Protein AF-A0A0F3IQD0-F1 (afdb_monomer)

Structure (mmCIF, N/CA/C/O backbone):
data_AF-A0A0F3IQD0-F1
#
_entry.id   AF-A0A0F3IQD0-F1
#
loop_
_atom_site.group_PDB
_atom_site.id
_atom_site.type_symbol
_atom_site.label_atom_id
_atom_site.label_alt_id
_atom_site.label_comp_id
_atom_site.label_asym_id
_atom_site.label_entity_id
_atom_site.label_seq_id
_atom_site.pdbx_PDB_ins_code
_atom_site.Cartn_x
_atom_site.Cartn_y
_atom_site.Cartn_z
_atom_site.occupancy
_atom_site.B_iso_or_equiv
_atom_site.auth_seq_id
_atom_site.auth_comp_id
_atom_site.auth_asym_id
_atom_site.auth_atom_id
_atom_site.pdbx_PDB_model_num
ATOM 1 N N . ILE A 1 1 ? 11.178 -8.374 -13.633 1.00 71.62 1 ILE A N 1
ATOM 2 C CA . ILE A 1 1 ? 10.239 -7.928 -14.698 1.00 71.62 1 ILE A CA 1
ATOM 3 C C . ILE A 1 1 ? 8.827 -8.071 -14.154 1.00 71.62 1 ILE A C 1
ATOM 5 O O . ILE A 1 1 ? 8.567 -9.065 -13.484 1.00 71.62 1 ILE A O 1
ATOM 9 N N . LEU A 1 2 ? 7.961 -7.085 -14.384 1.00 78.56 2 LEU A N 1
ATOM 10 C CA . LEU A 1 2 ? 6.570 -7.104 -13.955 1.00 78.56 2 LEU A CA 1
ATOM 11 C C . LEU A 1 2 ? 5.801 -8.162 -14.751 1.00 78.56 2 LEU A C 1
ATOM 13 O O . LEU A 1 2 ? 5.491 -7.962 -15.926 1.00 78.56 2 LEU A O 1
ATOM 17 N N . GLY A 1 3 ? 5.547 -9.291 -14.096 1.00 79.19 3 GLY A N 1
ATOM 18 C CA . GLY A 1 3 ? 4.606 -10.322 -14.527 1.00 79.19 3 GLY A CA 1
ATOM 19 C C . GLY A 1 3 ? 3.387 -10.321 -13.608 1.00 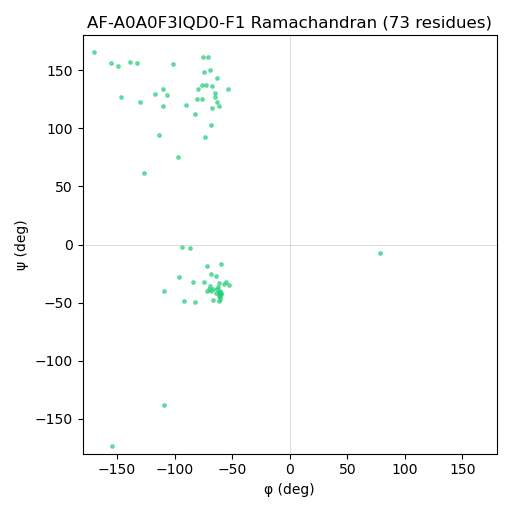79.19 3 GLY A C 1
ATOM 20 O O . GLY A 1 3 ? 2.918 -9.260 -13.202 1.00 79.19 3 GLY A O 1
ATOM 21 N N . GLU A 1 4 ? 2.904 -11.502 -13.233 1.00 82.00 4 GLU A N 1
ATOM 22 C CA . GLU A 1 4 ? 1.866 -11.608 -12.209 1.00 82.00 4 GLU A CA 1
ATOM 23 C C . GLU A 1 4 ? 2.398 -11.183 -10.833 1.00 82.00 4 GLU A C 1
ATOM 25 O O . GLU A 1 4 ? 3.495 -11.567 -10.422 1.00 82.00 4 GLU A O 1
ATOM 30 N N . LEU A 1 5 ? 1.595 -10.397 -10.114 1.00 86.25 5 LEU A N 1
ATOM 31 C CA . LEU A 1 5 ? 1.838 -9.997 -8.732 1.00 86.25 5 LEU A CA 1
ATOM 32 C C . LEU A 1 5 ? 0.753 -10.628 -7.844 1.00 86.25 5 LEU A C 1
ATOM 34 O O . LEU A 1 5 ? -0.319 -10.037 -7.698 1.00 86.25 5 LEU A O 1
ATOM 38 N N . PRO A 1 6 ? 1.001 -11.809 -7.240 1.00 87.12 6 PRO A N 1
ATOM 39 C CA . PRO A 1 6 ? 0.020 -12.493 -6.391 1.00 87.12 6 PRO A CA 1
ATOM 40 C C . PRO A 1 6 ? -0.504 -11.622 -5.247 1.00 87.12 6 PRO A C 1
ATOM 42 O O . PRO A 1 6 ? -1.680 -11.705 -4.901 1.00 87.12 6 PRO A O 1
ATOM 45 N N . ILE A 1 7 ? 0.346 -10.730 -4.725 1.00 90.06 7 ILE A N 1
ATOM 46 C CA . ILE A 1 7 ? -0.009 -9.762 -3.684 1.00 90.06 7 ILE A CA 1
ATOM 47 C C . ILE A 1 7 ? -1.248 -8.927 -4.036 1.00 90.06 7 ILE A C 1
ATOM 49 O O . ILE A 1 7 ? -2.049 -8.663 -3.147 1.00 90.06 7 ILE A O 1
ATOM 53 N N . LEU A 1 8 ? -1.472 -8.575 -5.310 1.00 89.62 8 LEU A N 1
ATOM 54 C CA . LEU A 1 8 ? -2.599 -7.720 -5.708 1.00 89.62 8 LEU A CA 1
ATOM 55 C C . LEU A 1 8 ? -3.955 -8.356 -5.389 1.00 89.62 8 LEU A C 1
ATOM 57 O O . LEU A 1 8 ? -4.850 -7.666 -4.920 1.00 89.62 8 LEU A O 1
ATOM 61 N N . LYS A 1 9 ? -4.072 -9.683 -5.532 1.00 90.88 9 LYS A N 1
ATOM 62 C CA . LYS A 1 9 ? -5.302 -10.420 -5.193 1.00 90.88 9 LYS A CA 1
ATOM 63 C C . LYS A 1 9 ? -5.630 -10.354 -3.700 1.00 90.88 9 LYS A C 1
ATOM 65 O O . LYS A 1 9 ? -6.787 -10.483 -3.321 1.00 90.88 9 LYS A O 1
ATOM 70 N N . HIS A 1 10 ? -4.612 -10.193 -2.855 1.00 92.44 10 HIS A N 1
ATOM 71 C CA . HIS A 1 10 ? -4.787 -10.046 -1.413 1.00 92.44 10 HIS A CA 1
ATOM 72 C C . HIS A 1 10 ? -5.104 -8.603 -1.017 1.00 92.44 10 HIS A C 1
ATOM 74 O O . HIS A 1 10 ? -5.842 -8.402 -0.056 1.00 92.44 10 HIS A O 1
ATOM 80 N N . LEU A 1 11 ? -4.577 -7.615 -1.752 1.00 93.19 11 LEU A N 1
ATOM 81 C CA . LEU A 1 11 ? -4.856 -6.201 -1.495 1.00 93.19 11 LEU A CA 1
ATOM 82 C C . LEU A 1 11 ? -6.347 -5.892 -1.645 1.00 93.19 11 LEU A C 1
ATOM 84 O O . LEU A 1 11 ? -6.900 -5.212 -0.786 1.00 93.19 11 LEU A O 1
ATOM 88 N N . ASP A 1 12 ? -6.999 -6.436 -2.677 1.00 91.25 12 ASP A N 1
ATOM 89 C CA . ASP A 1 12 ? -8.421 -6.192 -2.967 1.00 91.25 12 ASP A CA 1
ATOM 90 C C . ASP A 1 12 ? -9.369 -6.609 -1.821 1.00 91.25 12 ASP A C 1
ATOM 92 O O . ASP A 1 12 ? -10.517 -6.173 -1.779 1.00 91.25 12 ASP A O 1
ATOM 96 N N . GLY A 1 13 ? -8.899 -7.436 -0.879 1.00 94.19 13 GLY A N 1
ATOM 97 C CA . GLY A 1 13 ? -9.657 -7.855 0.302 1.00 94.19 13 GLY A CA 1
ATOM 98 C C . GLY A 1 13 ? -9.437 -7.005 1.558 1.00 94.19 13 GLY A C 1
ATOM 99 O O . GLY A 1 13 ? -10.040 -7.305 2.587 1.00 94.19 13 GLY A O 1
ATOM 100 N N . LEU A 1 14 ? -8.566 -5.991 1.522 1.00 97.06 14 LEU A N 1
ATOM 101 C CA . LEU A 1 14 ? -8.257 -5.168 2.694 1.00 97.06 14 LEU A CA 1
ATOM 102 C C . LEU A 1 14 ? -9.342 -4.100 2.913 1.00 97.06 14 LEU A C 1
ATOM 104 O O . LEU A 1 14 ? -9.579 -3.297 2.007 1.00 97.06 14 LEU A O 1
ATOM 108 N N . PRO A 1 15 ? -9.964 -4.022 4.106 1.00 97.94 15 PRO A N 1
ATOM 109 C CA . PRO A 1 15 ? -11.034 -3.061 4.382 1.00 97.94 15 PRO A CA 1
ATOM 110 C C . PRO A 1 15 ? -10.652 -1.596 4.155 1.00 97.94 15 PRO A C 1
ATOM 112 O O . PRO A 1 15 ? -11.492 -0.798 3.747 1.00 97.94 15 PRO A O 1
ATOM 115 N N . SER A 1 16 ? -9.395 -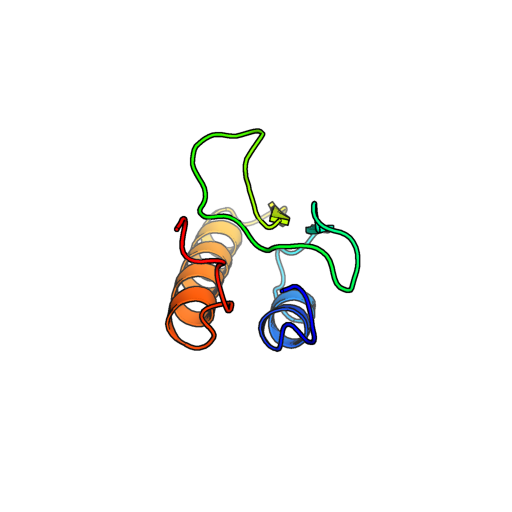1.232 4.415 1.00 98.19 16 SER A N 1
ATOM 116 C CA . SER A 1 16 ? -8.913 0.134 4.208 1.00 98.19 16 SER A CA 1
ATOM 117 C C . SER A 1 16 ? -8.411 0.406 2.789 1.00 98.19 16 SER A C 1
ATOM 119 O O . SER A 1 16 ? -8.038 1.543 2.504 1.00 98.19 16 SER A O 1
ATOM 121 N N . LEU A 1 17 ? -8.381 -0.567 1.869 1.00 98.00 17 LEU A N 1
ATOM 122 C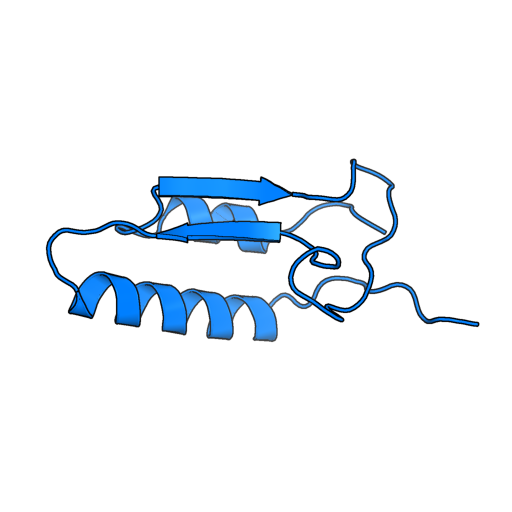 CA . LEU A 1 17 ? -7.878 -0.307 0.521 1.00 98.00 17 LEU A CA 1
ATOM 123 C C . LEU A 1 17 ? -8.812 0.645 -0.236 1.00 98.00 17 LEU A C 1
ATOM 125 O O . LEU A 1 17 ? -9.945 0.309 -0.570 1.00 98.00 17 LEU A O 1
ATOM 129 N N . LYS A 1 18 ? -8.288 1.819 -0.605 1.00 97.50 18 LYS A N 1
ATOM 130 C CA . LYS A 1 18 ? -8.982 2.756 -1.494 1.00 97.50 18 LYS A CA 1
ATOM 131 C C . LYS A 1 18 ? -8.625 2.529 -2.958 1.00 97.50 18 LYS A C 1
ATOM 133 O O . LYS A 1 18 ? -9.502 2.552 -3.817 1.00 97.50 18 LYS A O 1
ATOM 138 N N . SER A 1 19 ? -7.331 2.420 -3.250 1.00 96.56 19 SER A N 1
ATOM 139 C CA . SER A 1 19 ? -6.800 2.185 -4.597 1.00 96.56 19 SER A CA 1
ATOM 140 C C . SER A 1 19 ? -5.309 1.862 -4.545 1.00 96.56 19 SER A C 1
ATOM 142 O O . SER A 1 19 ? -4.635 2.139 -3.550 1.00 96.56 19 SER A O 1
ATOM 144 N N . TYR A 1 20 ? -4.773 1.338 -5.644 1.00 94.88 20 TYR A N 1
ATOM 145 C CA . TYR A 1 20 ? -3.336 1.257 -5.866 1.00 94.88 20 TYR A CA 1
ATOM 146 C C . TYR A 1 20 ? -2.987 1.608 -7.313 1.00 94.88 20 TYR A C 1
ATOM 148 O O . TYR A 1 20 ? -3.806 1.484 -8.223 1.00 94.88 20 TYR A O 1
ATOM 156 N N . GLN A 1 21 ? -1.746 2.034 -7.524 1.00 92.62 21 GLN A N 1
ATOM 157 C CA . GLN A 1 21 ? -1.187 2.317 -8.839 1.00 92.62 21 GLN A CA 1
ATOM 158 C C . GLN A 1 21 ? 0.156 1.609 -8.979 1.00 92.62 21 GLN A C 1
ATOM 160 O O . GLN A 1 21 ? 1.073 1.864 -8.198 1.00 92.62 21 GLN A O 1
ATOM 165 N N . LEU A 1 22 ? 0.287 0.760 -9.999 1.00 91.44 22 LEU A N 1
ATOM 166 C CA . LEU A 1 22 ? 1.581 0.225 -10.419 1.00 91.44 22 LEU A CA 1
ATOM 167 C C . LEU A 1 22 ? 2.311 1.267 -11.270 1.00 91.44 22 LEU A C 1
ATOM 169 O O . LEU A 1 22 ? 1.716 1.867 -12.166 1.00 91.44 22 LEU A O 1
ATOM 173 N N . ILE A 1 23 ? 3.595 1.476 -10.990 1.00 91.19 23 ILE A N 1
ATOM 174 C CA . ILE A 1 23 ? 4.438 2.411 -11.744 1.00 91.19 23 ILE A CA 1
ATOM 175 C C . ILE A 1 23 ? 4.976 1.780 -13.044 1.00 91.19 23 ILE A C 1
ATOM 177 O O . ILE A 1 23 ? 4.826 2.396 -14.103 1.00 91.19 23 ILE A O 1
ATOM 181 N N . PRO A 1 24 ? 5.572 0.569 -13.039 1.00 89.31 24 PRO A N 1
ATOM 182 C CA . PRO A 1 24 ? 5.978 -0.081 -14.280 1.00 89.31 24 PRO A CA 1
ATOM 183 C C . PRO A 1 24 ? 4.771 -0.635 -15.050 1.00 89.31 24 PRO A C 1
ATOM 185 O O . PRO A 1 24 ? 3.790 -1.098 -14.471 1.00 89.31 24 PRO A O 1
ATOM 188 N N . LYS A 1 25 ? 4.870 -0.644 -16.383 1.00 87.50 25 LYS A N 1
ATOM 189 C CA . LYS A 1 25 ? 3.930 -1.361 -17.264 1.00 87.50 25 LYS A CA 1
ATOM 190 C C . LYS A 1 25 ? 4.211 -2.868 -17.233 1.00 87.50 25 LYS A C 1
ATOM 192 O O . LYS A 1 25 ? 5.312 -3.277 -16.866 1.00 87.50 25 LYS A O 1
ATOM 197 N N . ILE A 1 26 ? 3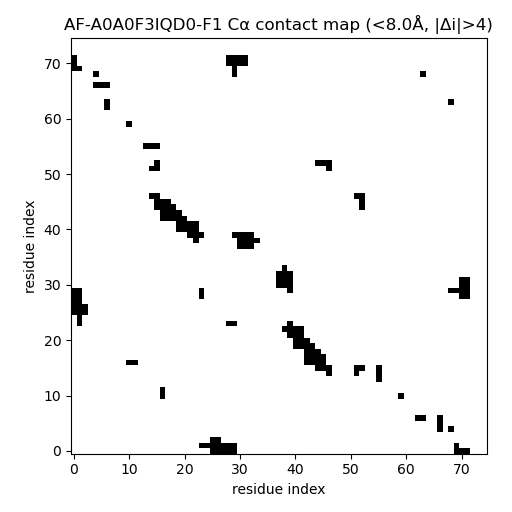.248 -3.696 -17.656 1.00 85.94 26 ILE A N 1
ATOM 198 C CA . ILE A 1 26 ? 3.449 -5.151 -17.821 1.00 85.94 26 ILE A CA 1
ATOM 199 C C . ILE A 1 26 ? 4.668 -5.397 -18.721 1.00 85.94 26 ILE A C 1
ATOM 201 O O . ILE A 1 26 ? 4.834 -4.727 -19.739 1.00 85.94 26 ILE A O 1
ATOM 205 N N . GLY A 1 27 ? 5.550 -6.316 -18.318 1.00 85.19 27 GLY A N 1
ATOM 206 C CA . GLY A 1 27 ? 6.830 -6.562 -18.990 1.00 85.19 27 GLY A CA 1
ATOM 207 C C . GLY A 1 27 ? 7.934 -5.543 -18.662 1.00 85.19 27 GLY A C 1
ATOM 208 O O . GLY A 1 27 ? 9.092 -5.760 -19.010 1.00 85.19 27 GLY A O 1
ATOM 209 N N . GLY A 1 28 ? 7.619 -4.462 -17.943 1.00 86.19 28 GLY A N 1
ATOM 210 C CA . GLY A 1 28 ? 8.582 -3.474 -17.46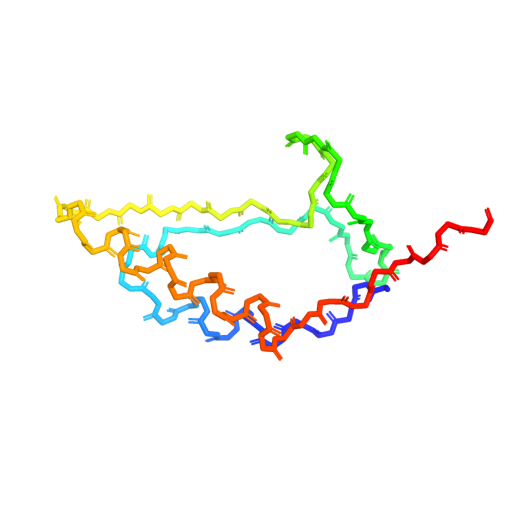1 1.00 86.19 28 GLY A CA 1
ATOM 211 C C . GLY A 1 28 ? 9.478 -4.012 -16.344 1.00 86.19 28 GLY A C 1
ATOM 212 O O . GLY A 1 28 ? 9.181 -5.015 -15.693 1.00 86.19 28 GLY A O 1
ATOM 213 N N . GLN A 1 29 ? 10.608 -3.357 -16.091 1.00 86.81 29 GLN A N 1
ATOM 214 C CA . GLN A 1 29 ? 11.489 -3.750 -14.992 1.00 86.81 29 GLN A CA 1
ATOM 215 C C . GLN A 1 29 ? 10.918 -3.302 -13.643 1.00 86.81 29 GLN A C 1
ATOM 217 O O . GLN A 1 29 ? 10.437 -2.182 -13.499 1.00 86.81 29 GLN A O 1
ATOM 222 N N . ILE A 1 30 ? 11.001 -4.190 -12.650 1.00 87.31 30 ILE A N 1
ATOM 223 C CA . ILE A 1 30 ? 10.774 -3.825 -11.251 1.00 87.31 30 ILE A CA 1
ATOM 224 C C . ILE A 1 30 ? 12.129 -3.414 -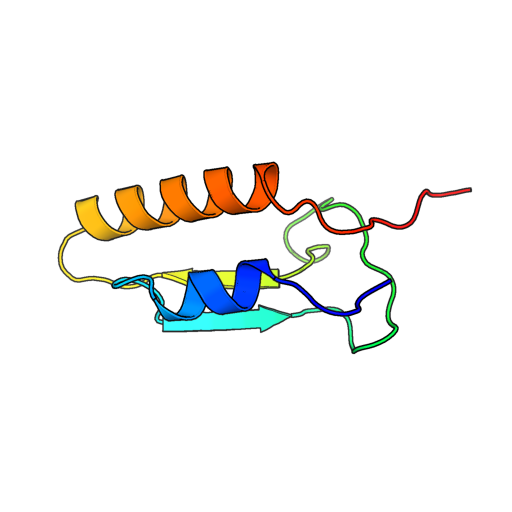10.699 1.00 87.31 30 ILE A C 1
ATOM 226 O O . ILE A 1 30 ? 13.066 -4.215 -10.717 1.00 87.31 30 ILE A O 1
ATOM 230 N N . GLN A 1 31 ? 12.220 -2.175 -10.237 1.00 85.25 31 GLN A N 1
ATOM 231 C CA . GLN A 1 31 ? 13.411 -1.630 -9.603 1.00 85.25 31 GLN A CA 1
ATOM 232 C C . GLN A 1 31 ? 13.221 -1.619 -8.089 1.00 85.25 31 GLN A C 1
ATOM 234 O O . GLN A 1 31 ? 12.093 -1.625 -7.588 1.00 85.25 31 GLN A O 1
ATOM 239 N N . ARG A 1 32 ? 14.335 -1.640 -7.355 1.00 85.94 32 ARG A N 1
ATOM 240 C CA . ARG A 1 32 ? 14.302 -1.486 -5.902 1.00 85.94 32 ARG A CA 1
ATOM 241 C C . ARG A 1 32 ? 13.760 -0.100 -5.564 1.00 85.94 32 ARG A C 1
ATOM 243 O O . ARG A 1 32 ? 14.093 0.864 -6.246 1.00 85.94 32 ARG A O 1
ATOM 250 N N . THR A 1 33 ? 12.978 -0.010 -4.493 1.00 87.88 33 THR A N 1
ATOM 251 C CA . THR A 1 33 ? 12.572 1.291 -3.968 1.00 87.88 33 THR A CA 1
ATOM 252 C C . THR A 1 33 ? 13.803 2.090 -3.543 1.00 87.88 33 THR A C 1
ATOM 254 O O . THR A 1 33 ? 14.548 1.632 -2.674 1.00 87.88 33 THR A O 1
ATOM 257 N N . LEU A 1 34 ? 14.018 3.253 -4.160 1.00 85.94 34 LEU A N 1
ATOM 258 C CA . LEU A 1 34 ? 15.112 4.178 -3.822 1.00 85.94 34 LEU A CA 1
ATOM 259 C C . LEU A 1 34 ? 14.589 5.447 -3.146 1.00 85.94 34 LEU A C 1
ATOM 261 O O . LEU A 1 34 ? 15.184 5.939 -2.192 1.00 85.94 34 LEU A O 1
ATOM 265 N N . ASP A 1 35 ? 13.459 5.951 -3.628 1.00 86.69 35 ASP A N 1
ATOM 266 C CA . ASP A 1 35 ? 12.843 7.201 -3.202 1.00 86.69 35 ASP A CA 1
ATOM 267 C C . ASP A 1 35 ? 11.327 7.150 -3.475 1.00 86.69 35 ASP A C 1
ATOM 269 O O . ASP A 1 35 ? 10.784 6.115 -3.859 1.00 86.69 35 ASP A O 1
ATOM 273 N N . LEU A 1 36 ? 10.627 8.267 -3.268 1.00 82.38 36 LEU A N 1
ATOM 274 C CA . LEU A 1 36 ? 9.169 8.349 -3.401 1.00 82.38 36 LEU A CA 1
ATOM 275 C C . LEU A 1 36 ? 8.658 8.289 -4.860 1.00 82.38 36 LEU A C 1
ATOM 277 O O . LEU A 1 36 ? 7.475 8.037 -5.105 1.00 82.38 36 LEU A O 1
ATOM 281 N N . THR A 1 37 ? 9.529 8.548 -5.831 1.00 81.69 37 THR A N 1
ATOM 282 C CA . THR A 1 37 ? 9.272 8.459 -7.278 1.00 81.69 37 THR A CA 1
ATOM 283 C C . THR A 1 37 ? 9.721 7.120 -7.864 1.00 81.69 37 THR A C 1
ATOM 285 O O . THR A 1 37 ? 9.097 6.619 -8.799 1.00 81.69 37 THR A O 1
ATOM 288 N N . SER A 1 38 ? 10.730 6.501 -7.256 1.00 85.56 38 SER A N 1
ATOM 289 C CA . SER A 1 38 ? 11.295 5.208 -7.629 1.00 85.56 38 SER A CA 1
ATOM 290 C C . SER A 1 38 ? 10.692 4.097 -6.765 1.00 85.56 38 SER A C 1
ATOM 292 O O . SER A 1 38 ? 11.345 3.609 -5.847 1.00 85.56 38 SER A O 1
ATOM 294 N N . VAL A 1 39 ? 9.439 3.707 -7.039 1.00 90.94 39 VAL A N 1
ATOM 295 C CA . VAL A 1 39 ? 8.698 2.644 -6.321 1.00 90.94 39 VAL A CA 1
ATOM 296 C C . VAL A 1 39 ? 8.026 1.668 -7.289 1.00 90.94 39 VAL A C 1
ATOM 298 O O . VAL A 1 39 ? 7.699 2.027 -8.417 1.00 90.94 39 VAL A O 1
ATOM 301 N N . LEU A 1 40 ? 7.753 0.437 -6.839 1.00 90.88 40 LEU A N 1
ATOM 302 C CA . LEU A 1 40 ? 6.936 -0.517 -7.603 1.00 90.88 40 LEU A CA 1
ATOM 303 C C . LEU A 1 40 ? 5.479 -0.047 -7.713 1.00 90.88 40 LEU A C 1
ATOM 305 O O . LEU A 1 40 ? 4.888 -0.072 -8.795 1.00 90.88 40 LEU A O 1
ATOM 309 N N . ALA A 1 41 ? 4.899 0.354 -6.585 1.00 92.06 41 ALA A N 1
ATOM 310 C CA . ALA A 1 41 ? 3.499 0.718 -6.491 1.00 92.06 41 ALA A CA 1
ATOM 311 C C . ALA A 1 41 ? 3.272 1.794 -5.430 1.00 92.06 41 ALA A C 1
ATOM 313 O O . ALA A 1 41 ? 4.014 1.891 -4.452 1.00 92.06 41 ALA A O 1
ATOM 314 N N . LYS A 1 42 ? 2.202 2.563 -5.616 1.00 93.44 42 LYS A N 1
ATOM 315 C CA . LYS A 1 42 ? 1.613 3.422 -4.588 1.00 93.44 42 LYS A CA 1
ATOM 316 C C . LYS A 1 42 ? 0.312 2.782 -4.133 1.00 93.44 42 LYS A C 1
ATOM 318 O O . LYS A 1 42 ? -0.516 2.446 -4.976 1.00 93.44 42 LYS A O 1
ATOM 323 N N . ILE A 1 43 ? 0.145 2.610 -2.827 1.00 94.75 43 ILE A N 1
ATOM 324 C CA . ILE A 1 43 ? -1.059 2.033 -2.222 1.00 94.75 43 ILE A CA 1
ATOM 325 C C . ILE A 1 43 ? -1.685 3.106 -1.339 1.00 94.75 43 ILE A C 1
ATOM 327 O O . ILE A 1 43 ? -0.996 3.719 -0.525 1.00 94.75 43 ILE A O 1
ATOM 331 N N . TYR A 1 44 ? -2.980 3.339 -1.520 1.00 96.75 44 TYR A N 1
ATOM 332 C CA . TYR A 1 44 ? -3.741 4.330 -0.773 1.00 96.75 44 TYR A CA 1
ATOM 333 C C . TYR A 1 44 ? -4.714 3.615 0.156 1.00 96.75 44 TYR A C 1
ATOM 335 O O . TYR A 1 44 ? -5.593 2.885 -0.311 1.00 96.75 44 TYR A O 1
ATOM 343 N N . LEU A 1 45 ? -4.553 3.850 1.459 1.00 98.19 45 LEU A N 1
ATOM 344 C CA . LEU A 1 45 ? -5.404 3.300 2.507 1.00 98.19 45 LEU A CA 1
ATOM 345 C C . LEU A 1 45 ? -6.251 4.411 3.129 1.00 98.19 45 LEU A C 1
ATOM 347 O O . LEU A 1 45 ? -5.736 5.490 3.420 1.00 98.19 45 LEU A O 1
ATOM 351 N N . VAL A 1 46 ? -7.543 4.157 3.312 1.00 98.06 46 VAL A N 1
ATOM 352 C CA . VAL A 1 46 ? -8.505 5.073 3.929 1.00 98.06 46 VAL A CA 1
ATOM 353 C C . VAL A 1 46 ? -9.534 4.253 4.698 1.00 98.06 46 VAL A C 1
ATOM 355 O O . VAL A 1 46 ? -10.161 3.361 4.134 1.00 98.06 46 VAL A O 1
ATOM 358 N N . HIS A 1 47 ? -9.734 4.579 5.971 1.00 98.50 47 HIS A N 1
ATOM 359 C CA . HIS A 1 47 ? -10.763 3.980 6.815 1.00 98.50 47 HIS A CA 1
ATOM 360 C C . HIS A 1 47 ? -11.132 4.953 7.947 1.00 98.50 47 HIS A C 1
ATOM 362 O O . HIS A 1 47 ? -10.331 5.824 8.285 1.00 98.50 47 HIS A O 1
ATOM 368 N N . GLU A 1 48 ? -12.334 4.832 8.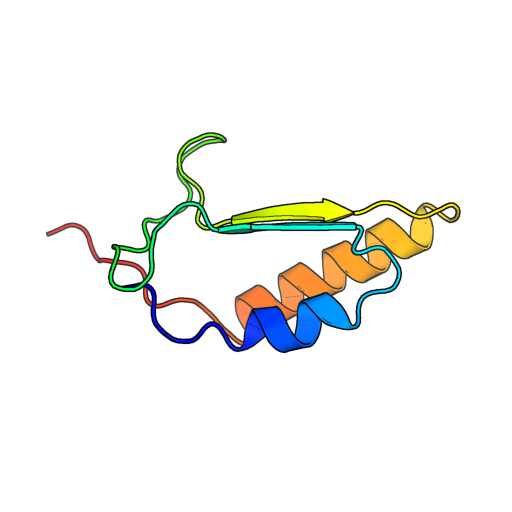517 1.00 98.06 48 GLU A N 1
ATOM 369 C CA . GLU A 1 48 ? -12.775 5.678 9.641 1.00 98.06 48 GLU A CA 1
ATOM 370 C C . GLU A 1 48 ? -12.055 5.330 10.956 1.00 98.06 48 GLU A C 1
ATOM 372 O O . GLU A 1 48 ? -11.650 6.215 11.705 1.00 98.06 48 GLU A O 1
ATOM 377 N N . ASP A 1 49 ? -11.844 4.036 11.204 1.00 98.31 49 ASP A N 1
ATOM 378 C CA . ASP A 1 49 ? -11.005 3.519 12.287 1.00 98.31 49 ASP A CA 1
ATOM 379 C C . ASP A 1 49 ? -9.530 3.533 11.861 1.00 98.31 49 ASP A C 1
ATOM 381 O O . ASP A 1 49 ? -9.124 2.756 10.992 1.00 98.31 49 ASP A O 1
ATOM 385 N N . GLY A 1 50 ? -8.721 4.381 12.502 1.00 98.19 50 GLY A N 1
ATOM 386 C CA . GLY A 1 50 ? -7.276 4.449 12.270 1.00 98.19 50 GLY A CA 1
ATOM 387 C C . GLY A 1 50 ? -6.549 3.141 12.596 1.00 98.19 50 GLY A C 1
ATOM 388 O O . GLY A 1 50 ? -5.629 2.760 11.877 1.00 98.19 50 GLY A O 1
ATOM 389 N N . ALA A 1 51 ? -7.017 2.381 13.590 1.00 98.38 51 ALA A N 1
ATOM 390 C CA . ALA A 1 51 ? -6.407 1.099 13.927 1.00 98.38 51 ALA A CA 1
ATOM 391 C C . ALA A 1 51 ? -6.620 0.051 12.820 1.00 98.38 51 ALA A C 1
ATOM 393 O O . ALA A 1 51 ? -5.815 -0.871 12.683 1.00 98.38 51 ALA A O 1
ATOM 394 N N . GLN A 1 52 ? -7.676 0.177 12.008 1.00 98.56 52 GLN A N 1
ATOM 395 C CA . GLN A 1 52 ? -7.865 -0.667 10.826 1.00 98.56 52 GLN A CA 1
ATOM 396 C C . GLN A 1 52 ? -6.816 -0.371 9.751 1.00 98.56 52 GLN A C 1
ATOM 398 O O . GLN A 1 52 ? -6.285 -1.308 9.158 1.00 98.56 52 GLN A O 1
ATOM 403 N N . VAL A 1 53 ? -6.478 0.906 9.537 1.00 98.50 53 VAL A N 1
ATOM 404 C CA . VAL A 1 53 ? -5.407 1.303 8.608 1.00 98.50 53 VAL A CA 1
ATOM 405 C C . VAL A 1 53 ? -4.075 0.698 9.047 1.00 98.50 53 VAL A C 1
ATOM 407 O O . VAL A 1 53 ? -3.365 0.125 8.223 1.00 98.50 53 VAL A O 1
ATOM 410 N N . ASP A 1 54 ? -3.767 0.749 10.344 1.00 98.44 54 ASP A N 1
ATOM 411 C CA . ASP A 1 54 ? -2.533 0.177 10.890 1.00 98.44 54 ASP A CA 1
ATOM 412 C C . ASP A 1 54 ? -2.475 -1.351 10.722 1.00 98.44 54 ASP A C 1
ATOM 414 O O . ASP A 1 54 ? -1.440 -1.895 10.324 1.00 98.44 54 ASP A O 1
ATOM 418 N N . ARG A 1 55 ? -3.595 -2.052 10.966 1.00 98.44 55 ARG A N 1
ATOM 419 C CA . ARG A 1 55 ? -3.709 -3.507 10.754 1.00 98.44 55 ARG A CA 1
ATOM 420 C C . ARG A 1 55 ? -3.480 -3.888 9.294 1.00 98.44 55 ARG A C 1
ATOM 422 O O . ARG A 1 55 ? -2.692 -4.792 9.016 1.00 98.44 55 ARG A O 1
ATOM 429 N N . ASP A 1 56 ? -4.131 -3.198 8.364 1.00 98.31 56 ASP A N 1
ATOM 430 C CA . ASP A 1 56 ? -3.994 -3.491 6.936 1.00 98.31 56 ASP A CA 1
ATOM 431 C C . ASP A 1 56 ? -2.604 -3.115 6.412 1.00 98.31 56 ASP A C 1
ATOM 433 O O . ASP A 1 56 ? -2.028 -3.851 5.612 1.00 98.31 56 ASP A O 1
ATOM 437 N N . TYR A 1 57 ? -2.008 -2.027 6.909 1.00 97.75 57 TYR A N 1
ATOM 438 C CA . TYR A 1 57 ? -0.625 -1.676 6.598 1.00 97.75 57 TYR A CA 1
ATOM 439 C C . TYR A 1 57 ? 0.352 -2.766 7.055 1.00 97.75 57 TYR A C 1
ATOM 441 O O . TYR A 1 57 ? 1.208 -3.194 6.275 1.00 97.75 57 TYR A O 1
ATOM 449 N N . ALA A 1 58 ? 0.209 -3.267 8.287 1.00 98.12 58 ALA A N 1
ATOM 450 C CA . ALA A 1 58 ? 1.005 -4.391 8.775 1.00 98.12 58 ALA A CA 1
ATOM 451 C C . ALA A 1 58 ? 0.798 -5.637 7.900 1.00 98.12 58 ALA A C 1
ATOM 453 O O . ALA A 1 58 ? 1.770 -6.288 7.509 1.00 98.12 58 ALA A O 1
ATOM 454 N N . LYS A 1 59 ? -0.450 -5.910 7.496 1.00 97.44 59 LYS A N 1
ATOM 455 C CA . LYS A 1 59 ? -0.766 -7.028 6.606 1.00 97.44 59 LYS A CA 1
ATOM 456 C C . LYS A 1 59 ? -0.079 -6.912 5.246 1.00 97.44 59 LYS A C 1
ATOM 458 O O . LYS A 1 59 ? 0.434 -7.905 4.735 1.00 97.44 59 LYS A O 1
ATOM 463 N N . ILE A 1 60 ? -0.017 -5.713 4.669 1.00 95.88 60 ILE A N 1
ATOM 464 C CA . ILE A 1 60 ? 0.716 -5.464 3.421 1.00 95.88 60 ILE A CA 1
A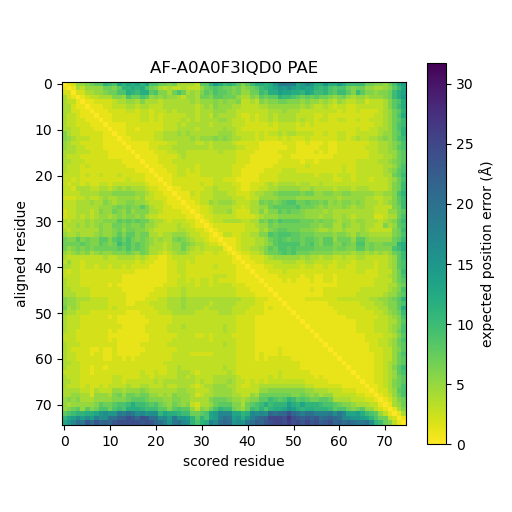TOM 465 C C . ILE A 1 60 ? 2.198 -5.807 3.592 1.00 95.88 60 ILE A C 1
ATOM 467 O O . ILE A 1 60 ? 2.759 -6.474 2.726 1.00 95.88 60 ILE A O 1
ATOM 471 N N . ARG A 1 61 ? 2.825 -5.432 4.716 1.00 95.00 61 ARG A N 1
ATOM 472 C CA . ARG A 1 61 ? 4.237 -5.768 4.984 1.00 95.00 61 ARG A CA 1
ATOM 473 C C . ARG A 1 61 ? 4.477 -7.271 5.101 1.00 95.00 61 ARG A C 1
ATOM 475 O O . ARG A 1 61 ? 5.472 -7.767 4.576 1.00 95.00 61 ARG A O 1
ATOM 482 N N . GLU A 1 62 ? 3.557 -8.011 5.716 1.00 96.25 62 GLU A N 1
ATOM 483 C CA . GLU A 1 62 ? 3.613 -9.480 5.719 1.00 96.25 62 GLU A CA 1
ATOM 484 C C . GLU A 1 62 ? 3.527 -10.056 4.298 1.00 96.25 62 GLU A C 1
ATOM 486 O O . GLU A 1 62 ? 4.288 -10.954 3.938 1.00 96.25 62 GLU A O 1
ATOM 491 N N . LEU A 1 63 ? 2.611 -9.534 3.476 1.00 93.56 63 LEU A N 1
ATOM 492 C CA . LEU A 1 63 ? 2.417 -9.993 2.101 1.00 93.56 63 LEU A CA 1
ATOM 493 C C . LEU A 1 63 ? 3.625 -9.678 1.211 1.00 93.56 63 LEU A C 1
ATOM 495 O O . LEU A 1 63 ? 3.992 -10.504 0.380 1.00 93.56 63 LEU A O 1
ATOM 499 N N . GLU A 1 64 ? 4.264 -8.521 1.387 1.00 91.38 64 GLU A N 1
ATOM 500 C CA . GLU A 1 64 ? 5.505 -8.172 0.686 1.00 91.38 64 GLU A CA 1
ATOM 501 C C . GLU A 1 64 ? 6.633 -9.163 1.006 1.00 91.38 64 GLU A C 1
ATOM 503 O O . GLU A 1 64 ? 7.379 -9.553 0.107 1.00 91.38 64 GLU A O 1
ATOM 508 N N . ALA A 1 65 ? 6.736 -9.603 2.264 1.00 91.75 65 ALA A N 1
ATOM 509 C CA . ALA A 1 65 ? 7.712 -10.606 2.680 1.00 91.75 65 ALA A CA 1
ATOM 510 C C . ALA A 1 65 ? 7.390 -12.007 2.131 1.00 91.75 65 ALA A C 1
ATOM 512 O O . ALA A 1 65 ? 8.301 -12.737 1.741 1.00 91.75 65 ALA A O 1
ATOM 513 N N . ALA A 1 66 ? 6.107 -1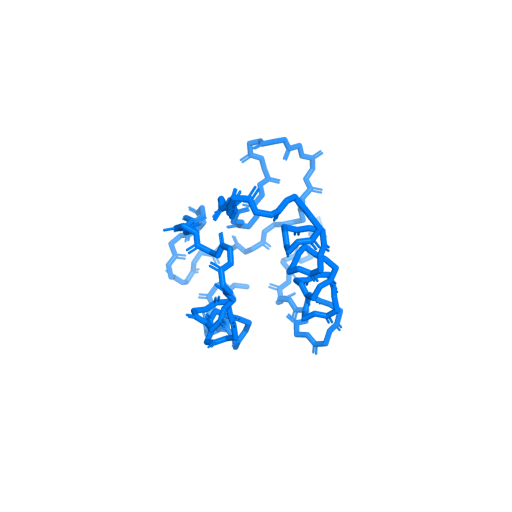2.381 2.076 1.00 92.12 66 ALA A N 1
ATOM 514 C CA . ALA A 1 66 ? 5.660 -13.677 1.561 1.00 92.12 66 ALA A CA 1
ATOM 515 C C . ALA A 1 66 ? 5.726 -13.778 0.025 1.00 92.12 66 ALA A C 1
ATOM 517 O O . ALA A 1 66 ? 5.981 -14.855 -0.515 1.00 92.12 66 ALA A O 1
ATOM 518 N N . TYR A 1 67 ? 5.514 -12.664 -0.680 1.00 89.75 67 TYR A N 1
ATOM 519 C CA . TYR A 1 67 ? 5.448 -12.597 -2.143 1.00 89.75 67 TYR A CA 1
ATOM 520 C C . TYR A 1 67 ? 6.415 -11.546 -2.713 1.00 89.75 67 TYR A C 1
ATOM 522 O O . TYR A 1 67 ? 5.977 -10.593 -3.370 1.00 89.75 67 TYR A O 1
ATOM 530 N N . PRO A 1 68 ? 7.735 -11.696 -2.501 1.00 86.44 68 PRO A N 1
ATOM 531 C CA . PRO A 1 68 ? 8.697 -10.710 -2.960 1.00 86.44 68 PRO A CA 1
ATOM 532 C C . PRO A 1 68 ? 8.709 -10.643 -4.499 1.00 86.44 68 PRO A C 1
ATOM 534 O O . PRO A 1 68 ? 8.823 -11.675 -5.173 1.00 86.44 68 PRO A O 1
ATOM 537 N N . PRO A 1 69 ? 8.615 -9.443 -5.100 1.00 83.44 69 PRO A N 1
ATOM 538 C CA . PRO A 1 69 ? 8.683 -9.301 -6.546 1.00 83.44 69 PRO A CA 1
ATOM 539 C C . PRO A 1 69 ? 10.094 -9.611 -7.063 1.00 83.44 69 PRO A C 1
ATOM 541 O O . PRO A 1 69 ? 11.099 -9.346 -6.405 1.00 83.44 69 PRO A O 1
ATOM 544 N N . LYS A 1 70 ? 10.191 -10.109 -8.301 1.00 82.06 70 LYS A N 1
ATOM 545 C CA . LYS A 1 70 ? 11.482 -10.299 -8.983 1.00 82.06 70 LYS A CA 1
ATOM 546 C C . LYS A 1 70 ? 12.058 -8.950 -9.427 1.00 82.06 70 LYS A C 1
ATOM 548 O O . LYS A 1 70 ? 11.749 -8.462 -10.525 1.00 82.06 70 LYS A O 1
ATOM 553 N N . VAL A 1 71 ? 12.887 -8.368 -8.564 1.00 80.31 71 VAL A N 1
ATOM 554 C CA . VAL A 1 71 ? 13.617 -7.115 -8.798 1.00 80.31 71 VAL A CA 1
ATOM 555 C C . VAL A 1 71 ? 14.752 -7.354 -9.797 1.00 80.31 71 VAL A C 1
ATOM 557 O O . VAL A 1 71 ? 15.433 -8.376 -9.740 1.00 80.31 71 VAL A O 1
ATOM 560 N N . ALA A 1 72 ? 14.936 -6.431 -10.741 1.00 73.00 72 ALA A N 1
ATOM 561 C CA . ALA A 1 72 ? 16.097 -6.459 -11.622 1.00 73.00 72 ALA A CA 1
ATOM 562 C C . ALA A 1 72 ? 17.369 -6.226 -10.793 1.00 73.00 72 ALA A C 1
ATOM 564 O O . ALA A 1 72 ? 17.452 -5.254 -10.043 1.00 73.00 72 ALA A O 1
ATOM 565 N N . VAL A 1 73 ? 18.347 -7.120 -10.919 1.00 64.44 73 VAL A N 1
ATOM 566 C CA . VAL A 1 73 ? 19.677 -6.905 -10.342 1.00 64.44 73 VAL A CA 1
ATOM 567 C C . VAL A 1 73 ? 20.387 -5.902 -11.245 1.00 64.44 73 VAL A C 1
ATOM 569 O O . VAL A 1 73 ? 20.428 -6.105 -12.459 1.00 64.44 73 VAL A O 1
ATOM 572 N N . ALA A 1 74 ? 20.882 -4.801 -10.678 1.00 56.34 74 ALA A N 1
ATOM 573 C CA . ALA A 1 74 ? 21.780 -3.919 -11.412 1.00 56.34 74 ALA A CA 1
ATOM 574 C C . ALA A 1 74 ? 23.049 -4.720 -11.743 1.00 56.34 74 ALA A C 1
ATOM 576 O O . ALA A 1 74 ? 23.643 -5.307 -10.836 1.00 56.34 74 ALA A O 1
ATOM 577 N N . ALA A 1 75 ? 23.373 -4.814 -13.034 1.00 47.66 75 ALA A N 1
ATOM 578 C CA . ALA A 1 75 ? 24.628 -5.384 -13.515 1.00 47.66 75 ALA A CA 1
ATOM 579 C C . ALA A 1 75 ? 25.802 -4.452 -13.193 1.00 47.66 75 ALA A C 1
ATOM 581 O O . ALA A 1 75 ? 25.575 -3.219 -13.190 1.00 47.66 75 ALA A O 1
#

Sequence (75 aa):
ILGELPILKHLDGLPSLKSYQLIPKIGGQIQRTLDLTSVLAKIYLVHEDGAQVDRDYAKIRELEAAYPPKVAVAA

Secondary structure (DSSP, 8-state):
-----HHHHHHTT-TTEEEEEESSPTTPPPPPP-SSSS-SEEEEE--SSHHHHHHHHHHHHHHHHHS---PPPP-

Mean predicted aligned error: 4.06 Å

Organism: NCBI:txid552518

Solvent-accessible surface area (backbone atoms only — not comparable to full-atom values): 4609 Å² total; per-residue (Å²): 67,38,71,89,61,74,56,57,73,58,50,77,72,38,89,22,58,70,52,72,45,69,64,56,54,85,72,26,69,28,58,71,73,78,52,96,84,43,43,55,60,52,76,43,72,57,56,93,54,62,70,52,41,53,52,49,52,52,48,49,54,53,42,49,69,75,54,65,75,60,56,57,75,85,129

Radius of gyration: 13.14 Å; Cα contacts (8 Å, |Δi|>4): 91; chains: 1; bounding box: 37×22×33 Å

Foldseek 3Di:
DDDDQPLVVVLVPQPFWPDKDAPADHVGAQADDDDPNNHRMDTGGHDPDPVSVVVVVVVSVVSCVVGPDDHDDDD

Nearest PDB structures (foldseek):
  7b90-assembly1_E  TM=6.127E-01  e=7.033E-01  Thermus thermophilus HB8
  3vot-assembly2_B  TM=7.147E-01  e=1.724E+00  Bacillus licheniformis DSM 13 = ATCC 14580
  3bn7-assembly1_A-2  TM=4.535E-01  e=7.535E-01  Caulobacter vibrioides CB15
  3vot-assembly1_A  TM=5.993E-01  e=2.993E+00  Bacillus licheniformis DSM 13 = ATCC 14580
  1r6y-assembly1_A  TM=4.679E-01  e=7.335E+00  Escherichia coli

pLDDT: mean 89.64, std 9.43, range [47.66, 98.56]